Protein AF-A0A7J5F209-F1 (afdb_monomer)

Structure (mmCIF, N/CA/C/O backbone):
data_AF-A0A7J5F209-F1
#
_entry.id   AF-A0A7J5F209-F1
#
loop_
_atom_site.group_PDB
_atom_site.id
_atom_site.type_symbol
_atom_site.label_atom_id
_atom_site.label_alt_id
_atom_site.label_comp_id
_atom_site.label_asym_id
_atom_site.label_entity_id
_atom_site.label_seq_id
_atom_site.pdbx_PDB_ins_code
_atom_site.Cartn_x
_atom_site.Cartn_y
_atom_site.Cartn_z
_atom_site.occupancy
_atom_site.B_iso_or_equiv
_atom_site.auth_seq_id
_atom_site.auth_comp_id
_atom_site.auth_asym_id
_atom_site.auth_atom_id
_atom_site.pdbx_PDB_model_num
ATOM 1 N N . MET A 1 1 ? 48.077 18.027 -31.841 1.00 45.50 1 MET A N 1
ATOM 2 C CA . MET A 1 1 ? 48.579 17.722 -30.485 1.00 45.50 1 MET A CA 1
ATOM 3 C C . MET A 1 1 ? 47.510 18.217 -29.525 1.00 45.50 1 MET A C 1
ATOM 5 O O . MET A 1 1 ? 47.365 19.422 -29.388 1.00 45.50 1 MET A O 1
ATOM 9 N N . THR A 1 2 ? 46.665 17.321 -29.019 1.00 47.53 2 THR A N 1
ATOM 10 C CA . THR A 1 2 ? 45.408 17.665 -28.325 1.00 47.53 2 THR A CA 1
ATOM 11 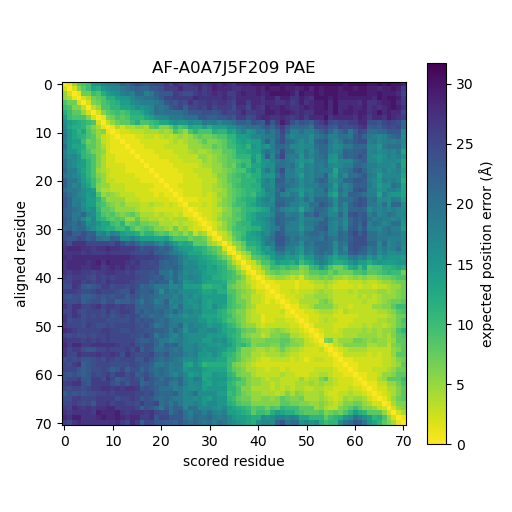C C . THR A 1 2 ? 45.599 17.492 -26.817 1.00 47.53 2 THR A C 1
ATOM 13 O O . THR A 1 2 ? 46.219 16.520 -26.388 1.00 47.53 2 THR A O 1
ATOM 16 N N . THR A 1 3 ? 45.149 18.470 -26.036 1.00 50.56 3 THR A N 1
ATOM 17 C CA . THR A 1 3 ? 45.418 18.634 -24.600 1.00 50.56 3 THR A CA 1
ATOM 18 C C . THR A 1 3 ? 44.801 17.516 -23.732 1.00 50.56 3 THR A C 1
ATOM 20 O O . THR A 1 3 ? 43.703 17.046 -24.022 1.00 50.56 3 THR A O 1
ATOM 23 N N . PRO A 1 4 ? 45.485 17.065 -22.659 1.00 55.12 4 PRO A N 1
ATOM 24 C CA . PRO A 1 4 ? 45.082 15.909 -21.846 1.00 55.12 4 PRO A CA 1
ATOM 25 C C . PRO A 1 4 ? 44.060 16.190 -20.722 1.00 55.12 4 PRO A C 1
ATOM 27 O O . PRO A 1 4 ? 43.726 15.251 -19.996 1.00 55.12 4 PRO A O 1
ATOM 30 N N . GLU A 1 5 ? 43.573 17.427 -20.571 1.00 53.22 5 GLU A N 1
ATOM 31 C CA . GLU A 1 5 ? 42.773 17.881 -19.413 1.00 53.22 5 GLU A CA 1
ATOM 32 C C . GLU A 1 5 ? 41.252 17.650 -19.545 1.00 53.22 5 GLU A C 1
ATOM 34 O O . GLU A 1 5 ? 40.540 17.619 -18.547 1.00 53.22 5 GLU A O 1
ATOM 39 N N . GLU A 1 6 ? 40.749 17.350 -20.745 1.00 49.75 6 GLU A N 1
ATOM 40 C CA . GLU A 1 6 ? 39.316 17.111 -21.019 1.00 49.75 6 GLU A CA 1
ATOM 41 C C . GLU A 1 6 ? 38.860 15.667 -20.699 1.00 49.75 6 GLU A C 1
ATOM 43 O O . GLU A 1 6 ? 37.799 15.219 -21.127 1.00 49.75 6 GLU A O 1
ATOM 48 N N . ARG A 1 7 ? 39.676 14.883 -19.984 1.00 52.34 7 ARG A N 1
ATOM 49 C CA . ARG A 1 7 ? 39.398 13.460 -19.691 1.00 52.34 7 ARG A CA 1
ATOM 50 C C . ARG A 1 7 ? 38.737 13.224 -18.333 1.00 52.34 7 ARG A C 1
ATOM 52 O O . ARG A 1 7 ? 38.079 12.210 -18.150 1.00 52.34 7 ARG A O 1
ATOM 59 N N . GLY A 1 8 ? 38.873 14.163 -17.393 1.00 52.84 8 GLY A N 1
ATOM 60 C CA . GLY A 1 8 ? 38.367 14.002 -16.023 1.00 52.84 8 GLY A CA 1
ATOM 61 C C . GLY A 1 8 ? 36.858 14.226 -15.873 1.00 52.84 8 GLY A C 1
ATOM 62 O O . GLY A 1 8 ? 36.210 13.562 -15.067 1.00 52.84 8 GLY A O 1
ATOM 63 N N . SER A 1 9 ? 36.272 15.115 -16.681 1.00 58.09 9 SER A N 1
ATOM 64 C CA . SER A 1 9 ? 34.854 15.493 -16.552 1.00 58.09 9 SER A CA 1
ATOM 65 C C . SER A 1 9 ? 33.879 14.437 -17.078 1.00 58.09 9 SER A C 1
ATOM 67 O O . SER A 1 9 ? 32.738 14.381 -16.623 1.00 58.09 9 SER A O 1
ATOM 69 N N . GLY A 1 10 ? 34.303 13.597 -18.027 1.00 68.81 10 GLY A N 1
ATOM 70 C CA . GLY A 1 10 ? 33.470 12.526 -18.584 1.00 68.81 10 GLY A CA 1
ATOM 71 C C . GLY A 1 10 ? 33.291 11.364 -17.608 1.00 68.81 10 GLY A C 1
ATOM 72 O O . GLY A 1 10 ? 32.165 10.964 -17.328 1.00 68.81 10 GLY A O 1
ATOM 73 N N . GLU A 1 11 ? 34.394 10.880 -17.032 1.00 78.12 11 GLU A N 1
ATOM 74 C CA . GLU A 1 11 ? 34.396 9.731 -16.116 1.00 78.12 11 GLU A CA 1
ATOM 75 C C . GLU A 1 11 ? 33.729 10.037 -14.765 1.00 78.12 11 GLU A C 1
ATOM 77 O O . GLU A 1 11 ? 33.023 9.191 -14.217 1.00 78.12 11 GLU A O 1
ATOM 82 N N . GLU A 1 12 ? 33.909 11.249 -14.229 1.00 82.12 12 GLU A N 1
ATOM 83 C CA . GLU A 1 12 ? 33.218 11.722 -13.017 1.00 82.12 12 GLU A CA 1
ATOM 84 C C . GLU A 1 12 ? 31.699 11.821 -13.254 1.00 82.12 12 GLU A C 1
ATOM 86 O O . GLU A 1 12 ? 30.890 11.399 -12.423 1.00 82.12 12 GLU A O 1
ATOM 91 N N . ARG A 1 13 ? 31.293 12.338 -14.423 1.00 85.00 13 ARG A N 1
ATOM 92 C CA . ARG A 1 13 ? 29.880 12.462 -14.800 1.00 85.00 13 ARG A CA 1
ATOM 93 C C . ARG A 1 13 ? 29.234 11.097 -15.010 1.00 85.00 13 ARG A C 1
ATOM 95 O O . ARG A 1 13 ? 28.121 10.882 -14.539 1.00 85.00 13 ARG A O 1
ATOM 102 N N . GLU A 1 14 ? 29.927 10.174 -15.671 1.00 88.25 14 GLU A N 1
ATOM 103 C CA . GLU A 1 14 ? 29.464 8.798 -15.880 1.00 88.25 14 GLU A CA 1
ATOM 104 C C . GLU A 1 14 ? 29.295 8.053 -14.547 1.00 88.25 14 GLU A C 1
ATOM 106 O O . GLU A 1 14 ? 28.286 7.372 -14.336 1.00 88.25 14 GLU A O 1
ATOM 111 N N . ARG A 1 15 ? 30.226 8.252 -13.601 1.00 87.44 15 ARG A N 1
ATOM 112 C CA . ARG A 1 15 ? 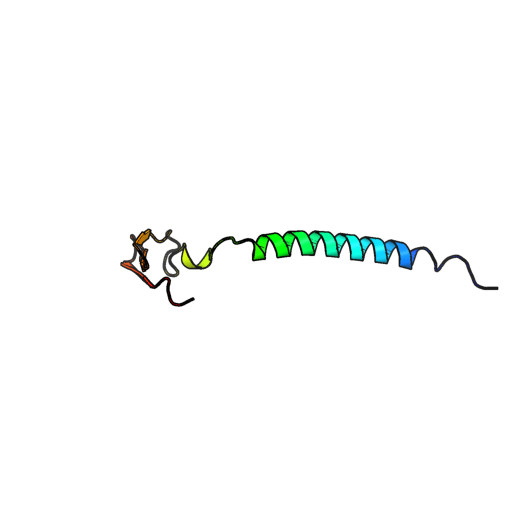30.114 7.717 -12.237 1.00 87.44 15 ARG A CA 1
ATOM 113 C C . ARG A 1 15 ? 28.875 8.240 -11.516 1.00 87.44 15 ARG A C 1
ATOM 115 O O . ARG A 1 15 ? 28.094 7.433 -11.019 1.00 87.44 15 ARG A O 1
ATOM 122 N N . ARG A 1 16 ? 28.627 9.555 -11.536 1.00 90.38 16 ARG A N 1
ATOM 123 C CA . ARG A 1 16 ? 27.417 10.142 -10.925 1.00 90.38 16 ARG A CA 1
ATOM 124 C C . ARG A 1 16 ? 26.129 9.663 -11.586 1.0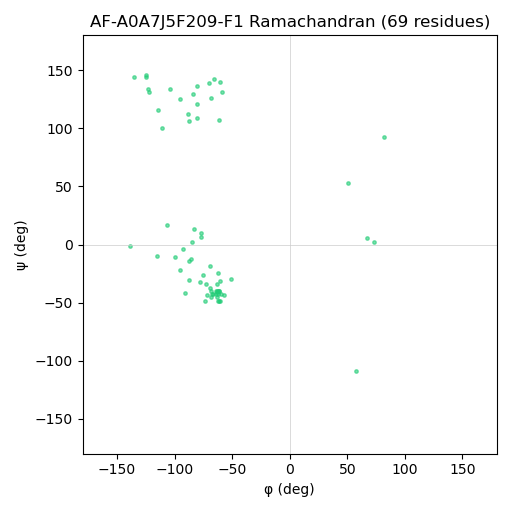0 90.38 16 ARG A C 1
ATOM 126 O O . ARG A 1 16 ? 25.157 9.383 -10.895 1.00 90.38 16 ARG A O 1
ATOM 133 N N . ILE A 1 17 ? 26.106 9.540 -12.914 1.00 91.31 17 ILE A N 1
ATOM 134 C CA . ILE A 1 17 ? 24.935 9.023 -13.638 1.00 91.31 17 ILE A CA 1
ATOM 135 C C . ILE A 1 17 ? 24.657 7.569 -13.239 1.00 91.31 17 ILE A C 1
ATOM 137 O O . ILE A 1 17 ? 23.500 7.198 -13.048 1.00 91.31 17 ILE A O 1
ATOM 141 N N . THR A 1 18 ? 25.699 6.751 -13.099 1.00 92.19 18 THR A N 1
ATOM 142 C CA . THR A 1 18 ? 25.572 5.346 -12.690 1.00 92.19 18 THR A CA 1
ATOM 143 C C . THR A 1 18 ? 25.075 5.224 -11.249 1.00 92.19 18 THR A C 1
ATOM 145 O O . THR A 1 18 ? 24.166 4.440 -10.985 1.00 92.19 18 THR A O 1
ATOM 148 N N . GLU A 1 19 ? 25.590 6.052 -10.339 1.00 92.31 19 GLU A N 1
ATOM 149 C CA . GLU A 1 19 ? 25.138 6.117 -8.945 1.00 92.31 19 GLU A CA 1
ATOM 150 C C . GLU A 1 19 ? 23.660 6.525 -8.842 1.00 92.31 19 GLU A C 1
ATOM 152 O O . GLU A 1 19 ? 22.861 5.824 -8.221 1.00 92.31 19 GLU A O 1
ATOM 157 N N . ILE A 1 20 ? 23.258 7.594 -9.540 1.00 91.88 20 ILE A N 1
ATOM 158 C CA . ILE A 1 20 ? 21.860 8.047 -9.586 1.00 91.88 20 ILE A CA 1
ATOM 159 C C . ILE A 1 20 ? 20.950 6.955 -10.163 1.00 91.88 20 ILE A C 1
ATOM 161 O O . ILE A 1 20 ? 19.870 6.711 -9.630 1.00 91.88 20 ILE A O 1
ATOM 165 N N . ARG A 1 21 ? 21.372 6.259 -11.228 1.00 93.12 21 ARG A N 1
ATOM 166 C CA . ARG A 1 21 ? 20.602 5.146 -11.809 1.00 93.12 21 ARG A CA 1
ATOM 167 C C . ARG A 1 21 ? 20.402 3.997 -10.821 1.00 93.12 21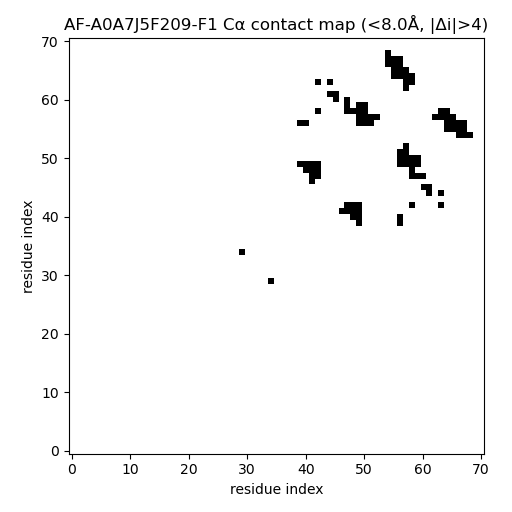 ARG A C 1
ATOM 169 O O . ARG A 1 21 ? 19.302 3.457 -10.779 1.00 93.12 21 ARG A O 1
ATOM 176 N N . SER A 1 22 ? 21.417 3.654 -10.026 1.00 91.00 22 SER A N 1
ATOM 177 C CA . SER A 1 22 ? 21.297 2.623 -8.985 1.00 91.00 22 SER A CA 1
ATOM 178 C C . SER A 1 22 ? 20.272 3.021 -7.922 1.00 91.00 22 SER A C 1
ATOM 180 O O . SER A 1 22 ? 19.343 2.263 -7.649 1.00 91.00 22 SER A O 1
ATOM 182 N N . LEU A 1 23 ? 20.368 4.250 -7.402 1.00 89.06 23 LEU A N 1
ATOM 183 C CA . LEU A 1 23 ? 19.437 4.772 -6.393 1.00 89.06 23 LEU A CA 1
ATOM 184 C C . LEU A 1 23 ? 17.991 4.824 -6.909 1.00 89.06 23 LEU A C 1
ATOM 186 O O . LEU A 1 23 ? 17.043 4.495 -6.189 1.00 89.06 23 LEU A O 1
ATOM 190 N N . LEU A 1 24 ? 17.810 5.220 -8.172 1.00 88.75 24 LEU A N 1
ATOM 191 C CA . LEU A 1 24 ? 16.497 5.239 -8.809 1.00 88.75 24 LEU A CA 1
ATOM 192 C C . LEU A 1 24 ? 15.954 3.823 -9.027 1.00 88.75 24 LEU A C 1
ATOM 194 O O . LEU A 1 24 ? 14.774 3.606 -8.771 1.00 88.75 24 LEU A O 1
ATOM 198 N N . ALA A 1 25 ? 16.782 2.854 -9.425 1.00 83.81 25 ALA A N 1
ATOM 199 C CA . ALA A 1 25 ? 16.359 1.463 -9.594 1.00 83.81 25 ALA A CA 1
ATOM 200 C C . ALA A 1 25 ? 15.886 0.834 -8.272 1.00 83.81 25 ALA A C 1
ATOM 202 O O . ALA A 1 25 ? 14.840 0.184 -8.242 1.00 83.81 25 ALA A O 1
ATOM 203 N N . GLU A 1 26 ? 16.592 1.077 -7.163 1.00 78.56 26 GLU A N 1
ATOM 204 C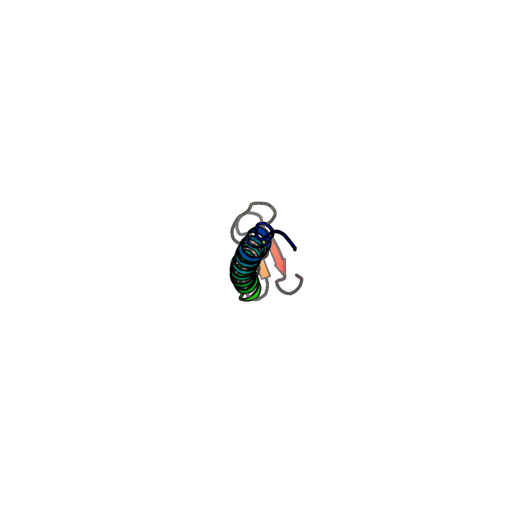 CA . GLU A 1 26 ? 16.166 0.628 -5.829 1.00 78.56 26 GLU A CA 1
ATOM 205 C C . GLU A 1 26 ? 14.848 1.289 -5.392 1.00 78.56 26 GLU A C 1
ATOM 207 O O . GLU A 1 26 ? 13.967 0.633 -4.829 1.00 78.56 26 GLU A O 1
ATOM 212 N N . THR A 1 27 ? 14.682 2.580 -5.688 1.00 78.69 27 THR A N 1
ATOM 213 C CA . THR A 1 27 ? 13.465 3.337 -5.359 1.00 78.69 27 THR A CA 1
ATOM 214 C C . THR A 1 27 ? 12.265 2.867 -6.182 1.00 78.69 27 THR A C 1
ATOM 216 O O . THR A 1 27 ? 11.196 2.639 -5.622 1.00 78.69 27 THR A O 1
ATOM 219 N N . VAL A 1 28 ? 12.438 2.672 -7.493 1.00 80.75 28 VAL A N 1
ATOM 220 C CA . VAL A 1 28 ? 11.392 2.160 -8.392 1.00 80.75 28 VAL A CA 1
ATOM 221 C C . VAL A 1 28 ? 10.994 0.749 -7.986 1.00 80.75 28 VAL A C 1
ATOM 223 O O . VAL A 1 28 ? 9.808 0.495 -7.811 1.00 80.75 28 VAL A O 1
ATOM 226 N N . THR A 1 29 ? 11.966 -0.126 -7.708 1.00 73.00 29 THR A N 1
ATOM 227 C CA . THR A 1 29 ? 11.682 -1.487 -7.237 1.00 73.00 29 THR A CA 1
ATOM 228 C C . THR A 1 29 ? 10.846 -1.453 -5.956 1.00 73.00 29 THR A C 1
ATOM 230 O O . THR A 1 29 ? 9.857 -2.164 -5.867 1.00 73.00 29 THR A O 1
ATOM 233 N N . ARG A 1 30 ? 11.155 -0.574 -4.989 1.00 63.59 30 ARG A N 1
ATOM 234 C CA . ARG A 1 30 ? 10.344 -0.418 -3.764 1.00 63.59 30 ARG A CA 1
ATOM 235 C C . ARG A 1 30 ? 8.916 0.069 -4.019 1.00 63.59 30 ARG A C 1
ATOM 237 O O . ARG A 1 30 ? 8.014 -0.322 -3.280 1.00 63.59 30 ARG A O 1
ATOM 244 N N . ILE A 1 31 ? 8.711 0.922 -5.021 1.00 66.31 31 ILE A N 1
ATOM 245 C CA . ILE A 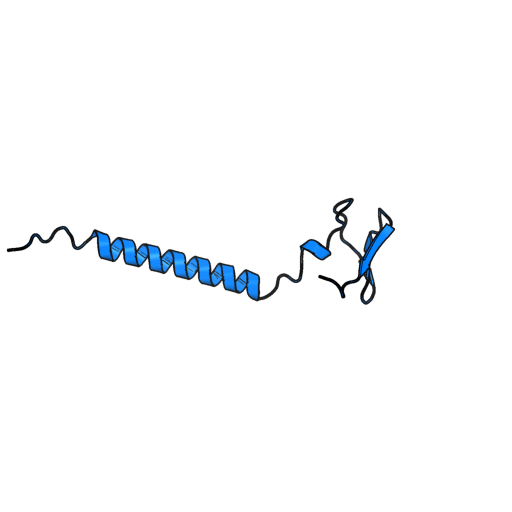1 31 ? 7.379 1.397 -5.419 1.00 66.31 31 ILE A CA 1
ATOM 246 C C . ILE A 1 31 ? 6.604 0.265 -6.113 1.00 66.31 31 ILE A C 1
ATOM 248 O O . ILE A 1 31 ? 5.441 0.034 -5.788 1.00 66.31 31 ILE A O 1
ATOM 252 N N . GLU A 1 32 ? 7.253 -0.479 -7.012 1.00 62.59 32 GLU A N 1
ATOM 253 C CA . GLU A 1 32 ? 6.643 -1.570 -7.783 1.00 62.59 32 GLU A CA 1
ATOM 254 C C . GLU A 1 32 ? 6.363 -2.825 -6.944 1.00 62.59 32 GLU A C 1
ATOM 256 O O . GLU A 1 32 ? 5.342 -3.479 -7.146 1.00 62.59 32 GLU A O 1
ATOM 261 N N . THR A 1 33 ? 7.201 -3.151 -5.951 1.00 59.31 33 THR A N 1
ATOM 262 C CA . THR A 1 33 ? 7.014 -4.333 -5.084 1.00 59.31 33 THR A CA 1
ATOM 263 C C . THR A 1 33 ? 5.943 -4.159 -4.006 1.00 59.31 33 THR A C 1
ATOM 265 O O . THR A 1 33 ? 5.796 -5.017 -3.140 1.00 59.31 33 THR A O 1
ATOM 268 N N . GLY A 1 34 ? 5.158 -3.085 -4.064 1.00 50.69 34 GLY A N 1
ATOM 269 C CA . GLY A 1 34 ? 3.917 -2.991 -3.315 1.00 50.69 34 GLY A CA 1
ATOM 270 C C . GLY A 1 34 ? 4.117 -2.585 -1.864 1.00 50.69 34 GLY A C 1
ATOM 271 O O . GLY A 1 34 ? 4.134 -3.405 -0.949 1.00 50.69 34 GLY A O 1
ATOM 272 N N . THR A 1 35 ? 4.047 -1.282 -1.626 1.00 48.91 35 THR A N 1
ATOM 273 C CA . THR A 1 35 ? 3.106 -0.903 -0.579 1.00 48.91 35 THR A CA 1
ATOM 274 C C . THR A 1 35 ? 1.720 -0.888 -1.222 1.00 48.91 35 THR A C 1
ATOM 276 O O . THR A 1 35 ? 1.456 -0.047 -2.083 1.00 48.91 35 THR A O 1
ATOM 279 N N . PRO A 1 36 ? 0.837 -1.851 -0.906 1.00 49.56 36 PRO A N 1
ATOM 280 C CA . PRO A 1 36 ? -0.511 -1.838 -1.439 1.00 49.56 36 PRO A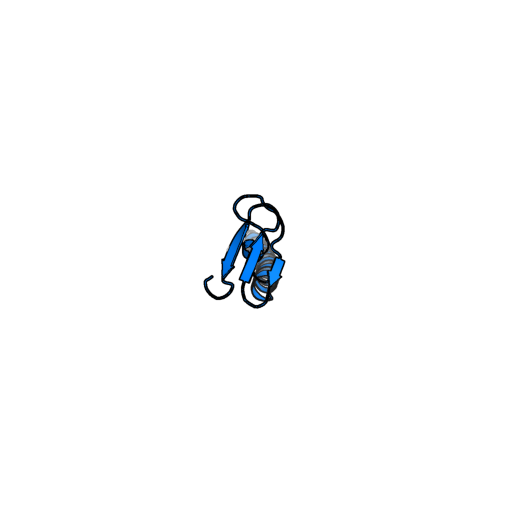 CA 1
ATOM 281 C C . PRO A 1 36 ? -1.197 -0.563 -0.947 1.00 49.56 36 PRO A C 1
ATOM 283 O O . PRO A 1 36 ? -1.535 -0.430 0.225 1.00 49.56 36 PRO A O 1
ATOM 286 N N . ASN A 1 37 ? -1.371 0.384 -1.863 1.00 54.06 37 ASN A N 1
ATOM 287 C CA . ASN A 1 37 ? -2.447 1.357 -1.824 1.00 54.06 37 ASN A CA 1
ATOM 288 C C . ASN A 1 37 ? -2.600 2.103 -0.478 1.00 54.06 37 ASN A C 1
ATOM 290 O O . ASN A 1 37 ? -3.690 2.161 0.085 1.00 54.06 37 ASN A O 1
ATOM 294 N N . HIS A 1 38 ? -1.523 2.713 0.046 1.00 55.19 38 HIS A N 1
ATOM 295 C CA . HIS A 1 38 ? -1.591 3.510 1.288 1.00 55.19 38 HIS A CA 1
ATOM 296 C C . HIS A 1 38 ? -2.705 4.562 1.275 1.00 55.19 38 HIS A C 1
ATOM 298 O O . HIS A 1 38 ? -3.261 4.859 2.329 1.00 55.19 38 HIS A O 1
ATOM 304 N N . TYR A 1 39 ? -3.060 5.086 0.100 1.00 57.22 39 TYR A N 1
ATOM 305 C CA . TYR A 1 39 ? -4.137 6.061 -0.049 1.00 57.22 39 TYR A CA 1
ATOM 306 C C . TYR A 1 39 ? -5.506 5.516 0.403 1.00 57.22 39 TYR A C 1
ATOM 308 O O . TYR A 1 39 ? -6.308 6.250 0.967 1.00 57.22 39 TYR A O 1
ATOM 316 N N . TRP A 1 40 ? -5.738 4.211 0.246 1.00 65.44 40 TRP A N 1
ATOM 317 C CA . TRP A 1 40 ? -7.011 3.545 0.542 1.00 65.44 40 TRP A CA 1
ATOM 318 C C . TRP A 1 40 ? -7.077 2.982 1.961 1.00 65.44 40 TRP A C 1
ATOM 320 O O . TRP A 1 40 ? -8.112 2.475 2.380 1.00 65.44 40 TRP A O 1
ATOM 330 N N . ASN A 1 41 ? -5.990 3.075 2.726 1.00 72.50 41 ASN A N 1
ATOM 331 C CA . ASN A 1 41 ? -5.958 2.607 4.110 1.00 72.50 41 ASN A CA 1
ATOM 332 C C . ASN A 1 41 ? -6.457 3.665 5.098 1.00 72.50 41 ASN A C 1
ATOM 334 O O . ASN A 1 41 ? -6.710 3.336 6.254 1.00 72.50 41 ASN A O 1
ATOM 338 N N . PHE A 1 42 ? -6.616 4.919 4.665 1.00 83.25 42 PHE A N 1
ATOM 339 C CA . PHE A 1 42 ? -7.014 6.029 5.525 1.00 83.25 42 PHE A CA 1
ATOM 340 C C . PHE A 1 42 ? -8.252 6.737 4.988 1.00 83.25 42 PHE A C 1
ATOM 342 O O . PHE A 1 42 ? -8.448 6.894 3.787 1.00 83.25 42 PHE A O 1
ATOM 349 N N . CYS A 1 43 ? -9.101 7.191 5.903 1.00 85.25 43 CYS A N 1
ATOM 350 C CA . CYS A 1 43 ? -10.279 7.960 5.558 1.00 85.25 43 CYS A CA 1
ATOM 351 C C . CYS A 1 43 ? -9.891 9.342 5.016 1.00 85.25 43 CYS A C 1
ATOM 353 O O . CYS A 1 43 ? -9.246 10.119 5.718 1.00 85.25 43 CYS A O 1
ATOM 355 N N . VAL A 1 44 ? -10.380 9.698 3.828 1.00 82.50 44 VAL A N 1
ATOM 356 C CA . VAL A 1 44 ? -10.157 11.018 3.209 1.00 82.50 44 VAL A CA 1
ATOM 357 C C . VAL A 1 44 ? -10.737 12.186 4.015 1.00 82.50 44 VAL A C 1
ATOM 359 O O . VAL A 1 44 ? -10.245 13.304 3.917 1.00 82.50 44 VAL A O 1
ATOM 362 N N . ASN A 1 45 ? -11.754 11.932 4.846 1.00 83.19 45 ASN A N 1
ATOM 363 C CA . ASN A 1 45 ? -12.417 12.975 5.632 1.00 83.19 45 ASN A CA 1
ATOM 364 C C . ASN A 1 45 ? -11.751 13.235 6.988 1.00 83.19 45 ASN A C 1
ATOM 366 O O . ASN A 1 45 ? -11.841 14.345 7.503 1.00 83.19 45 ASN A O 1
ATOM 370 N N . CYS A 1 46 ? -11.139 12.221 7.608 1.00 86.38 46 CYS A N 1
ATOM 371 C CA . CYS A 1 46 ? -10.653 12.331 8.991 1.00 86.38 46 CYS A CA 1
ATOM 372 C C . CYS A 1 46 ? -9.279 11.700 9.248 1.00 86.38 46 CYS A C 1
ATOM 374 O O . CYS A 1 46 ? -8.805 11.725 10.379 1.00 86.38 46 CYS A O 1
ATOM 376 N N . GLY A 1 47 ? -8.649 11.090 8.241 1.00 83.44 47 GLY A N 1
ATOM 377 C CA . GLY A 1 47 ? -7.341 10.439 8.357 1.00 83.44 47 GLY A CA 1
ATOM 378 C C . GLY A 1 47 ? -7.320 9.184 9.233 1.00 83.44 47 GLY A C 1
ATOM 379 O O . GLY A 1 47 ? -6.255 8.628 9.478 1.00 83.44 47 GLY A O 1
ATOM 380 N N . THR A 1 48 ? -8.471 8.718 9.727 1.00 87.62 48 THR A N 1
ATOM 381 C CA . THR A 1 48 ? -8.556 7.494 10.536 1.00 87.62 48 THR A CA 1
ATOM 382 C C . THR A 1 48 ? -8.301 6.262 9.663 1.00 87.62 48 THR A C 1
ATOM 384 O O . THR A 1 48 ? -8.827 6.222 8.547 1.00 87.62 48 THR A O 1
ATOM 387 N N . PRO A 1 49 ? -7.546 5.254 10.142 1.00 85.50 49 PRO A N 1
ATOM 388 C CA . PRO A 1 49 ? -7.379 4.000 9.417 1.00 85.50 49 PRO A CA 1
ATOM 389 C C . PRO A 1 49 ? -8.735 3.327 9.170 1.00 85.50 49 PRO A C 1
ATOM 391 O O . PRO A 1 49 ? -9.569 3.224 10.074 1.00 85.50 49 PRO A O 1
ATOM 394 N N . LEU A 1 50 ? -8.964 2.914 7.927 1.00 85.38 50 LEU A N 1
ATOM 395 C CA . LEU A 1 50 ? -10.197 2.268 7.494 1.00 85.38 50 LEU A CA 1
ATOM 396 C C . LEU A 1 50 ? -10.179 0.783 7.878 1.00 85.38 50 LEU A C 1
ATOM 398 O O . LEU A 1 50 ? -9.185 0.085 7.689 1.00 85.38 50 LEU A O 1
ATOM 402 N N . ASP A 1 51 ? -11.307 0.294 8.389 1.00 85.00 51 ASP A N 1
ATOM 403 C CA . ASP A 1 51 ? -11.535 -1.118 8.690 1.00 85.00 51 ASP A CA 1
ATOM 404 C C . ASP A 1 51 ? -11.915 -1.851 7.398 1.00 85.00 51 ASP A C 1
ATOM 406 O O . ASP A 1 51 ? -12.897 -1.500 6.735 1.00 85.00 51 ASP A O 1
ATOM 410 N N . SER A 1 52 ? -11.134 -2.859 7.013 1.00 79.12 52 SER A N 1
ATOM 411 C CA . SER A 1 52 ? -11.376 -3.643 5.801 1.00 79.12 52 SER A CA 1
ATOM 412 C C . SER A 1 52 ? -12.321 -4.810 6.096 1.00 79.12 52 SER A C 1
ATOM 414 O O . SER A 1 52 ? -11.963 -5.820 6.698 1.00 79.12 52 SER A O 1
ATOM 416 N N . ARG A 1 53 ? -13.568 -4.690 5.635 1.00 81.12 53 ARG A N 1
ATOM 417 C CA . ARG A 1 53 ? -14.590 -5.737 5.732 1.00 81.12 53 ARG A CA 1
ATOM 418 C C . ARG A 1 53 ? -14.901 -6.295 4.356 1.00 81.12 53 ARG A C 1
ATOM 420 O O . ARG A 1 53 ? -15.690 -5.725 3.598 1.00 81.12 53 ARG A O 1
ATOM 427 N N . LYS A 1 54 ? -14.323 -7.461 4.056 1.00 79.94 54 LYS A N 1
ATOM 428 C CA . LYS A 1 54 ? -14.383 -8.096 2.729 1.00 79.94 54 LYS A CA 1
ATOM 429 C C . LYS A 1 54 ? -13.817 -7.143 1.671 1.00 79.94 54 LYS A C 1
ATOM 431 O O . LYS A 1 54 ? -12.626 -6.877 1.684 1.00 79.94 54 LYS A O 1
ATOM 436 N N . CYS A 1 55 ? -14.684 -6.596 0.819 1.00 75.81 55 CYS A N 1
ATOM 437 C CA . CYS A 1 55 ? -14.329 -5.664 -0.243 1.00 75.81 55 CYS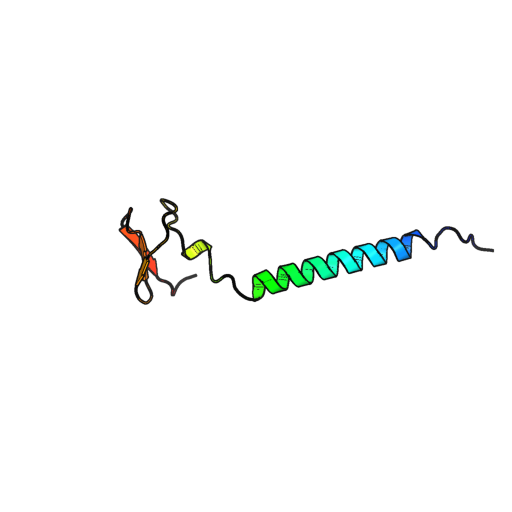 A CA 1
ATOM 438 C C . CYS A 1 55 ? -14.739 -4.212 0.054 1.00 75.81 55 CYS A C 1
ATOM 440 O O . CYS A 1 55 ? -14.870 -3.401 -0.861 1.00 75.81 55 CYS A O 1
ATOM 442 N N . LYS A 1 56 ? -15.038 -3.887 1.315 1.00 78.38 56 LYS A N 1
ATOM 443 C CA . LYS A 1 56 ? -15.442 -2.543 1.732 1.00 78.38 56 LYS A CA 1
ATOM 444 C C . LYS A 1 56 ? -14.494 -2.029 2.803 1.00 78.38 56 LYS A C 1
ATOM 446 O O . LYS A 1 56 ? -14.237 -2.723 3.780 1.00 78.38 56 LYS A O 1
ATOM 451 N N . LEU A 1 57 ? -14.010 -0.814 2.618 1.00 84.19 57 LEU A N 1
ATOM 452 C CA . LEU A 1 57 ? -13.233 -0.058 3.586 1.00 84.19 57 LEU A CA 1
ATOM 453 C C . LEU A 1 57 ? -14.198 0.854 4.336 1.00 84.19 57 LEU A C 1
ATOM 455 O O . LEU A 1 57 ? -14.946 1.590 3.699 1.00 84.19 57 LEU A O 1
ATOM 459 N N . PHE A 1 58 ? -14.225 0.784 5.663 1.00 86.75 58 PHE A N 1
ATOM 460 C CA . PHE A 1 58 ? -15.171 1.526 6.495 1.00 86.75 58 PHE A CA 1
ATOM 461 C C . PHE A 1 58 ? -14.458 2.403 7.525 1.00 86.75 58 PHE A C 1
ATOM 463 O O . PHE A 1 58 ? -13.558 1.954 8.227 1.00 86.75 58 PHE A O 1
ATOM 470 N N . CYS A 1 59 ? -14.890 3.654 7.653 1.00 89.25 59 CYS A N 1
ATOM 471 C CA . CYS A 1 59 ? -14.409 4.604 8.649 1.00 89.25 59 CYS A CA 1
ATOM 472 C C . CYS A 1 59 ? -15.225 4.477 9.943 1.00 89.25 59 CYS A C 1
ATOM 474 O O . CYS A 1 59 ? -16.387 4.892 9.957 1.00 89.25 59 CYS A O 1
ATOM 476 N N . PRO A 1 60 ? -14.642 4.003 11.060 1.00 87.12 60 PRO A N 1
ATOM 477 C CA . PRO A 1 60 ? -15.374 3.849 12.319 1.00 87.12 60 PRO A CA 1
ATOM 478 C C . PRO A 1 60 ? -15.754 5.180 12.983 1.00 87.12 60 PRO A C 1
ATOM 480 O O . PRO A 1 60 ? -16.636 5.205 13.833 1.00 87.12 60 PRO A O 1
ATOM 483 N N . VAL A 1 61 ? -15.102 6.282 12.605 1.00 88.94 61 VAL A N 1
ATOM 484 C CA . VAL A 1 61 ? -15.313 7.606 13.215 1.00 88.94 61 VAL A CA 1
ATOM 485 C C . VAL A 1 61 ? -16.398 8.396 12.488 1.00 88.94 61 VAL A C 1
ATOM 487 O O . VAL A 1 61 ? -17.225 9.055 13.106 1.00 88.94 61 VAL A O 1
ATOM 490 N N . CYS A 1 62 ? -16.386 8.334 11.162 1.00 88.56 62 CYS A N 1
ATOM 491 C CA . CYS A 1 62 ? -17.150 9.218 10.294 1.00 88.56 62 CYS A CA 1
ATOM 492 C C . CYS A 1 62 ? -18.224 8.495 9.472 1.00 88.56 62 CYS A C 1
ATOM 494 O O . CYS A 1 62 ? -19.031 9.144 8.815 1.00 88.56 62 CYS A O 1
ATOM 496 N N . GLY A 1 63 ? -18.222 7.157 9.468 1.00 84.06 63 GLY A N 1
ATOM 497 C CA . GLY A 1 63 ? -19.174 6.339 8.713 1.00 84.06 63 GLY A CA 1
ATOM 498 C C . GLY A 1 63 ? -18.943 6.312 7.199 1.00 84.06 63 GLY A C 1
ATOM 499 O O . GLY A 1 63 ? -19.708 5.675 6.479 1.00 84.06 63 GLY A O 1
ATOM 500 N N . PHE A 1 64 ? -17.896 6.981 6.707 1.00 83.25 64 PHE A N 1
ATOM 501 C CA . PHE A 1 64 ? -17.489 6.931 5.304 1.00 83.25 64 PHE A CA 1
ATOM 502 C C . PHE A 1 64 ? -17.132 5.497 4.893 1.00 83.25 64 PHE A C 1
ATOM 504 O O . PHE A 1 64 ? -16.501 4.773 5.666 1.00 83.25 64 PHE A O 1
ATOM 511 N N . TYR A 1 65 ? -17.515 5.086 3.685 1.00 82.50 65 TYR A N 1
ATOM 512 C CA . TYR A 1 65 ? -17.165 3.775 3.154 1.00 82.50 65 TYR A CA 1
ATOM 513 C C . TYR A 1 65 ? -16.694 3.865 1.705 1.00 82.50 65 TYR A C 1
ATOM 515 O O . TYR A 1 65 ? -17.236 4.639 0.922 1.00 82.50 65 TYR A O 1
ATOM 523 N N . HIS A 1 66 ? -15.718 3.029 1.357 1.00 76.06 66 HIS A N 1
ATOM 524 C CA . HIS A 1 66 ? -15.225 2.849 -0.005 1.00 76.06 66 HIS A CA 1
ATOM 525 C C . HIS A 1 66 ? -15.300 1.377 -0.406 1.00 76.06 66 HIS A C 1
ATOM 527 O O . HIS A 1 66 ? -15.126 0.475 0.413 1.00 76.06 66 HIS A O 1
ATOM 533 N N . ASN A 1 67 ? -15.573 1.116 -1.675 1.00 76.31 67 ASN A N 1
ATOM 534 C CA . ASN A 1 67 ? -15.456 -0.190 -2.309 1.00 76.31 67 ASN A CA 1
ATOM 535 C C . ASN A 1 67 ? -14.002 -0.409 -2.757 1.00 76.31 67 ASN A C 1
ATOM 537 O O . ASN A 1 67 ? -13.433 0.423 -3.444 1.00 76.31 67 ASN A O 1
ATOM 541 N N . CYS A 1 68 ? -13.395 -1.542 -2.402 1.00 68.81 68 CYS A N 1
ATOM 542 C CA . CYS A 1 68 ? -12.017 -1.862 -2.798 1.00 68.81 68 CYS A CA 1
ATOM 543 C C . CYS A 1 68 ? -11.895 -2.339 -4.261 1.00 68.81 68 CYS A C 1
ATOM 545 O O . CYS A 1 68 ? -10.844 -2.838 -4.655 1.00 68.81 68 CYS A O 1
ATOM 547 N N . SER A 1 69 ? -12.986 -2.280 -5.033 1.00 65.06 69 SER A N 1
ATOM 548 C CA . SER A 1 69 ? -13.044 -2.70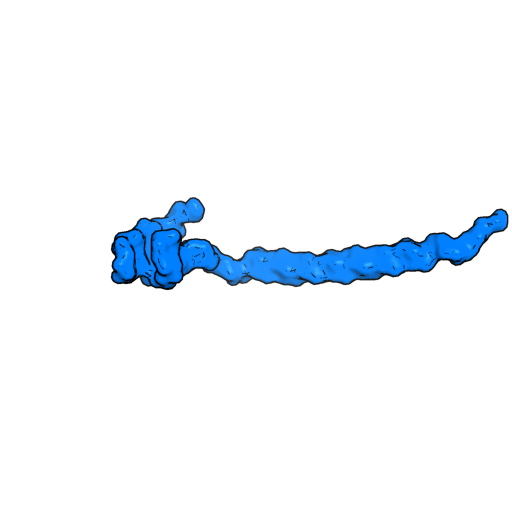1 -6.439 1.00 65.06 69 SER A CA 1
ATOM 549 C C . SER A 1 69 ? -12.938 -1.543 -7.431 1.00 65.06 69 SER A C 1
ATOM 551 O O . SER A 1 69 ? -12.762 -1.809 -8.614 1.00 65.06 69 SER A O 1
ATOM 553 N N . GLU A 1 70 ? -13.022 -0.295 -6.975 1.00 55.91 70 GLU A N 1
ATOM 554 C CA . GLU A 1 70 ? -12.744 0.883 -7.800 1.00 55.91 70 GLU A CA 1
ATOM 555 C C . GLU A 1 70 ? -11.495 1.565 -7.233 1.00 55.91 70 GLU A C 1
ATOM 557 O O . GLU A 1 70 ? -11.529 1.927 -6.059 1.00 55.91 70 GLU A O 1
ATOM 562 N N . PRO A 1 71 ? -10.386 1.630 -7.994 1.00 53.97 71 PRO A N 1
ATOM 563 C CA . PRO A 1 71 ? -9.186 2.388 -7.643 1.00 53.97 71 PRO A CA 1
ATOM 564 C C . PRO A 1 71 ? -9.297 3.882 -7.982 1.00 53.97 71 PRO A C 1
ATOM 566 O O . PRO A 1 71 ? -10.328 4.312 -8.547 1.00 53.97 71 PRO A O 1
#

Sequence (71 aa):
MTTPEERGSGEERERRITEIRSLLAETVTRIETGTPNHYWNFCVNCGTPLDSRKCKLFCPVCGFYHNCSEP

Radius of gyration: 24.0 Å; Cα contacts (8 Å, |Δi|>4): 51; chains: 1; bounding box: 68×27×44 Å

Secondary structure (DSSP, 8-state):
---GGGGHHHHHHHHHHHHHHHHHHHHHHHHHT----GGGGB-TTT-PBPEEETTEEE-TTT--EEETT--

Foldseek 3Di:
DDDPPVPPVVVVVVVVVVVVVVVVVVVVCVVVVDPDPPVLQADPVPRHGFDDDPQKTADPPPRDIDGNPPD

pLDDT: mean 74.47, std 14.52, range [45.5, 93.12]

Mean predicted aligned error: 14.35 Å

Solvent-accessible surface area (backbone atoms only — not comparable to full-atom values): 4442 Å² total; per-residue (Å²): 140,81,79,83,78,80,59,61,66,55,58,56,50,50,49,51,53,51,51,51,51,51,57,48,50,57,50,50,48,55,60,72,71,53,71,80,58,70,76,72,44,34,33,92,87,76,65,44,69,35,48,76,56,90,60,33,32,33,25,90,89,78,70,50,72,47,57,73,86,63,133

Nearest PDB structures (foldseek):
  7oqy-assembly1_Y  TM=8.675E-01  e=2.813E-01  Saccharolobus solfataricus P2
  3m85-assembly1_C  TM=8.692E-01  e=1.584E+00  Archaeoglobus fulgidus
  2jrp-assembly1_A  TM=7.597E-01  e=2.818E+00  Salmonella enterica subsp. enterica serovar Typhimurium str. LT2
  8qoi-assembly1_Sf  TM=7.576E-01  e=3.029E+00  Homo sapiens
  9bln-assembly1_k  TM=7.127E-01  e=3.255E+00  Homo sapiens